Protein AF-A0A5A5RMY5-F1 (afdb_monomer)

Structure (mmCIF, N/CA/C/O backbone):
data_AF-A0A5A5RMY5-F1
#
_entry.id   AF-A0A5A5RMY5-F1
#
loop_
_atom_site.group_PDB
_atom_site.id
_atom_site.type_symbol
_atom_site.label_atom_id
_atom_site.label_alt_id
_atom_site.label_comp_id
_atom_site.label_asym_id
_atom_site.label_entity_id
_atom_site.label_seq_id
_atom_site.pdbx_PDB_ins_code
_atom_site.Cartn_x
_atom_site.Cartn_y
_atom_site.Cartn_z
_atom_site.occupancy
_atom_site.B_iso_or_equiv
_atom_site.auth_seq_id
_atom_site.auth_comp_id
_atom_site.auth_asym_id
_atom_site.auth_atom_id
_atom_site.pdbx_PDB_model_num
ATOM 1 N N . MET A 1 1 ? 27.016 -18.972 -19.643 1.00 39.38 1 MET A N 1
ATOM 2 C CA . MET A 1 1 ? 27.611 -19.195 -18.309 1.0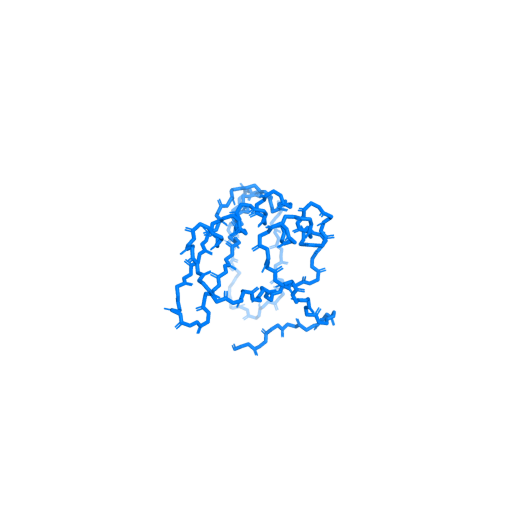0 39.38 1 MET A CA 1
ATOM 3 C C . MET A 1 1 ? 26.465 -19.313 -17.314 1.00 39.38 1 MET A C 1
ATOM 5 O O . MET A 1 1 ? 25.862 -18.303 -16.985 1.00 39.38 1 MET A O 1
ATOM 9 N N . GLY A 1 2 ? 26.054 -20.544 -16.993 1.00 5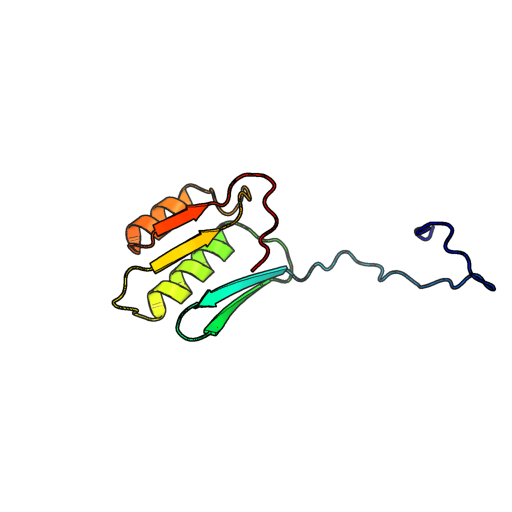0.94 2 GLY A N 1
ATOM 10 C CA . GLY A 1 2 ? 24.892 -20.825 -16.139 1.00 50.94 2 GLY A CA 1
ATOM 11 C C . GLY A 1 2 ? 25.230 -20.688 -14.655 1.00 50.94 2 GLY A C 1
ATOM 12 O O . GLY A 1 2 ? 26.354 -20.961 -14.245 1.00 50.94 2 GLY A O 1
ATOM 13 N N . THR A 1 3 ? 24.266 -20.238 -13.859 1.00 53.06 3 THR A N 1
ATOM 14 C CA . THR A 1 3 ? 24.393 -20.055 -12.409 1.00 53.06 3 THR A CA 1
ATOM 15 C C . THR A 1 3 ? 24.435 -21.402 -11.690 1.00 53.06 3 THR A C 1
ATOM 17 O O . THR A 1 3 ? 23.486 -22.179 -11.765 1.00 53.06 3 THR A O 1
ATOM 20 N N . PHE A 1 4 ? 25.537 -21.664 -10.989 1.00 54.50 4 PHE A N 1
ATOM 21 C CA . PHE A 1 4 ? 25.719 -22.809 -10.102 1.00 54.50 4 PHE A CA 1
ATOM 22 C C . PHE A 1 4 ? 25.023 -22.533 -8.763 1.00 54.50 4 PHE A C 1
ATOM 24 O O . PHE A 1 4 ? 25.483 -21.692 -7.993 1.00 54.50 4 PHE A O 1
ATOM 31 N N . LEU A 1 5 ? 23.911 -23.217 -8.486 1.00 50.81 5 LEU A N 1
ATOM 32 C CA . LEU A 1 5 ? 23.238 -23.148 -7.187 1.00 50.81 5 LEU A CA 1
ATOM 33 C C . LEU A 1 5 ? 23.733 -24.289 -6.285 1.00 50.81 5 LEU A C 1
ATOM 35 O O . LEU A 1 5 ? 22.998 -25.224 -6.003 1.00 50.81 5 LEU A O 1
ATOM 39 N N . GLY A 1 6 ? 24.997 -24.209 -5.863 1.00 54.50 6 GLY A N 1
ATOM 40 C CA . GLY A 1 6 ? 25.573 -25.069 -4.823 1.00 54.50 6 GLY A CA 1
ATOM 41 C C . GLY A 1 6 ? 25.757 -26.550 -5.188 1.00 54.50 6 GLY A C 1
ATOM 42 O O 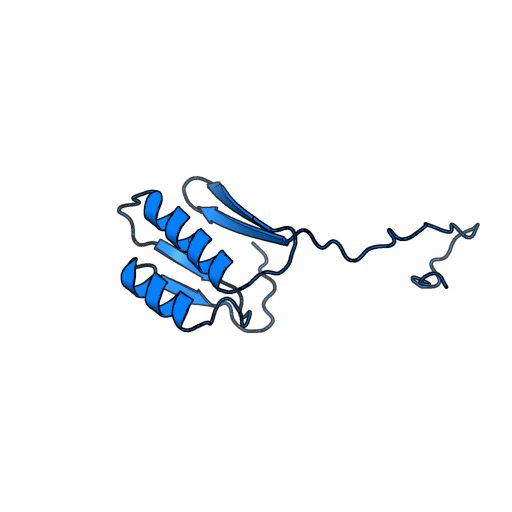. GLY A 1 6 ? 25.101 -27.111 -6.062 1.00 54.50 6 GLY A O 1
ATOM 43 N N . PHE A 1 7 ? 26.684 -27.211 -4.491 1.00 52.56 7 PHE A N 1
ATOM 44 C CA . PHE A 1 7 ? 26.826 -28.667 -4.536 1.00 52.56 7 PHE A CA 1
ATOM 45 C C . PHE A 1 7 ? 25.696 -29.292 -3.712 1.00 52.56 7 PHE A C 1
ATOM 47 O O . PHE A 1 7 ? 25.876 -29.600 -2.538 1.00 52.56 7 PHE A O 1
ATOM 54 N N . VAL A 1 8 ? 24.514 -29.451 -4.304 1.00 57.12 8 VAL A N 1
ATOM 55 C CA . VAL A 1 8 ? 23.516 -30.371 -3.748 1.00 57.12 8 VAL A CA 1
ATOM 56 C C . VAL A 1 8 ? 23.969 -31.790 -4.104 1.00 57.12 8 VAL A C 1
ATOM 58 O O . VAL A 1 8 ? 24.446 -32.032 -5.213 1.00 57.12 8 VAL A O 1
ATOM 61 N N . TRP A 1 9 ? 23.902 -32.718 -3.149 1.00 55.78 9 TRP A N 1
ATOM 62 C CA . TRP A 1 9 ? 24.293 -34.113 -3.357 1.00 55.78 9 TRP A CA 1
ATOM 63 C C . TRP A 1 9 ? 23.307 -34.768 -4.337 1.00 55.78 9 TRP A C 1
ATOM 65 O O . TRP A 1 9 ? 22.206 -35.153 -3.954 1.00 55.78 9 TRP A O 1
ATOM 75 N N . CYS A 1 10 ? 23.681 -34.863 -5.614 1.00 62.09 10 CYS A N 1
ATOM 76 C CA . CYS A 1 10 ? 22.862 -35.451 -6.677 1.00 62.09 10 CYS A CA 1
ATOM 77 C C . CYS A 1 10 ? 23.619 -36.615 -7.328 1.00 62.09 10 CYS A C 1
ATOM 79 O O . CYS A 1 10 ? 24.816 -36.496 -7.585 1.00 62.09 10 CYS A O 1
ATOM 81 N N . PHE A 1 11 ? 22.923 -37.712 -7.649 1.00 64.38 11 PHE A N 1
ATOM 82 C CA . PHE A 1 11 ? 23.500 -38.836 -8.404 1.00 64.38 11 PHE A CA 1
ATOM 83 C C . PHE A 1 11 ? 23.860 -38.457 -9.856 1.00 64.38 11 PHE A C 1
ATOM 85 O O . PHE A 1 11 ? 24.779 -39.037 -10.425 1.00 64.38 11 PHE A O 1
ATOM 92 N N . GLU A 1 12 ? 23.194 -37.448 -10.435 1.00 65.75 12 GLU A N 1
ATOM 93 C CA . GLU A 1 12 ? 23.480 -36.901 -11.768 1.00 65.75 12 GLU A CA 1
ATOM 94 C C . GLU A 1 12 ? 23.267 -35.372 -11.796 1.00 65.75 12 GLU A C 1
ATOM 96 O O . GLU A 1 12 ? 22.448 -34.828 -11.048 1.00 65.75 12 GLU A O 1
ATOM 101 N N . ARG A 1 13 ? 24.030 -34.647 -12.628 1.00 62.78 13 ARG A N 1
ATOM 102 C CA . ARG A 1 13 ? 23.959 -33.176 -12.733 1.00 62.78 13 ARG A CA 1
ATOM 103 C C . ARG A 1 13 ? 22.790 -32.750 -13.625 1.00 62.78 13 ARG A C 1
ATOM 105 O O . ARG A 1 13 ? 22.878 -32.846 -14.845 1.00 62.78 13 ARG A O 1
ATOM 112 N N . LEU A 1 14 ? 21.738 -32.194 -13.028 1.00 69.38 14 LEU A N 1
ATOM 113 C CA . LEU A 1 14 ? 20.626 -31.587 -13.765 1.00 69.38 14 LEU A CA 1
ATOM 114 C C . LEU A 1 14 ? 20.938 -30.124 -14.116 1.00 69.38 14 LEU A C 1
ATOM 116 O O . LEU A 1 14 ? 21.071 -29.274 -13.237 1.00 69.38 14 LEU A O 1
ATOM 120 N N . PHE A 1 15 ? 21.028 -29.816 -15.412 1.00 68.50 15 PHE A N 1
ATOM 121 C CA . PHE A 1 15 ? 21.135 -28.440 -15.902 1.00 68.50 15 PHE A CA 1
ATOM 122 C C . PHE A 1 15 ? 19.741 -27.874 -16.181 1.00 68.50 15 PHE A C 1
ATOM 124 O O . PHE A 1 15 ? 19.140 -28.153 -17.218 1.00 68.50 15 PHE A O 1
ATOM 131 N N . VAL A 1 16 ? 19.232 -27.041 -15.275 1.00 72.88 16 VAL A N 1
ATOM 132 C CA . VAL A 1 16 ? 18.006 -26.272 -15.518 1.00 72.88 16 VAL A CA 1
ATOM 133 C C . VAL A 1 16 ? 18.379 -24.984 -16.251 1.00 72.88 16 VAL A C 1
ATOM 135 O O . VAL A 1 16 ? 19.185 -24.194 -15.757 1.00 72.88 16 VAL A O 1
ATOM 138 N N . LYS A 1 17 ? 17.805 -24.753 -17.440 1.00 66.25 17 LYS A N 1
ATOM 139 C CA . LYS A 1 17 ? 17.911 -23.451 -18.115 1.00 66.25 17 LYS A CA 1
ATOM 140 C C . LYS A 1 17 ? 17.208 -22.416 -17.243 1.00 66.25 17 LYS A C 1
ATOM 142 O O . LYS A 1 17 ? 15.992 -22.476 -17.085 1.00 66.25 17 LYS A O 1
ATOM 147 N N . SER A 1 18 ? 17.958 -21.471 -16.684 1.00 61.44 18 SER A N 1
ATOM 148 C CA . SER A 1 18 ? 17.336 -20.325 -16.035 1.00 61.44 18 SER A CA 1
ATOM 149 C C . SER A 1 18 ? 16.606 -19.489 -17.095 1.00 61.44 18 SER A C 1
ATOM 151 O O . SER A 1 18 ? 17.133 -19.309 -18.203 1.00 61.44 18 SER A O 1
ATOM 153 N N . PRO A 1 19 ? 15.391 -18.992 -16.802 1.00 60.50 19 PRO A N 1
ATOM 154 C CA . PRO A 1 19 ? 14.702 -18.080 -17.702 1.00 60.50 19 PRO A CA 1
ATOM 155 C C . PRO A 1 19 ? 15.615 -16.879 -17.977 1.00 60.50 19 PRO A C 1
ATOM 157 O O . PRO A 1 19 ? 16.044 -16.166 -17.069 1.00 60.50 19 PRO A O 1
ATOM 160 N N . SER A 1 20 ? 15.988 -16.709 -19.244 1.00 53.28 20 SER A N 1
ATOM 161 C CA . SER A 1 20 ? 16.851 -15.619 -19.691 1.00 53.28 20 SER A CA 1
ATOM 162 C C . SER A 1 20 ? 15.997 -14.367 -19.860 1.00 53.28 20 SER A C 1
ATOM 164 O O . SER A 1 20 ? 15.389 -14.158 -20.902 1.00 53.28 20 SER A O 1
ATOM 166 N N . GLY A 1 21 ? 15.909 -13.569 -18.797 1.00 63.69 21 GLY A N 1
ATOM 167 C CA . GLY A 1 21 ? 15.154 -12.317 -18.760 1.00 63.69 21 GLY A CA 1
ATOM 168 C C . GLY A 1 21 ? 14.803 -11.935 -17.326 1.00 63.69 21 GLY A C 1
ATOM 169 O O . GLY A 1 21 ? 14.327 -12.763 -16.554 1.00 63.69 21 GLY A O 1
ATOM 170 N N . ARG A 1 22 ? 15.055 -10.681 -16.937 1.00 57.47 22 ARG A N 1
ATOM 171 C CA . ARG A 1 22 ? 14.692 -10.160 -15.611 1.00 57.47 22 ARG A CA 1
ATOM 172 C C . ARG A 1 22 ? 13.281 -9.567 -15.673 1.00 57.47 22 ARG A C 1
ATOM 174 O O . ARG A 1 22 ? 13.122 -8.364 -15.520 1.00 57.47 22 ARG A O 1
ATOM 181 N N . ASN A 1 23 ? 12.279 -10.412 -15.896 1.00 60.12 23 ASN A N 1
ATOM 182 C CA . ASN A 1 23 ? 10.876 -10.018 -15.764 1.00 60.12 23 ASN A CA 1
ATOM 183 C C . ASN A 1 23 ? 10.441 -10.344 -14.337 1.00 60.12 23 ASN A C 1
ATOM 185 O O . ASN A 1 23 ? 10.276 -11.510 -13.981 1.00 60.12 23 ASN A O 1
ATOM 189 N N . ARG A 1 24 ? 10.357 -9.318 -13.491 1.00 68.44 24 ARG A N 1
ATOM 190 C CA . ARG A 1 24 ? 9.869 -9.452 -12.119 1.00 68.44 24 ARG A CA 1
ATOM 191 C C . ARG A 1 24 ? 8.435 -8.959 -12.094 1.00 68.44 24 ARG A C 1
ATOM 193 O O . ARG A 1 24 ? 8.205 -7.766 -12.224 1.00 68.44 24 ARG A O 1
ATOM 200 N N . PHE A 1 25 ? 7.502 -9.884 -11.922 1.00 68.19 25 PHE A N 1
ATOM 201 C CA . PHE A 1 25 ? 6.122 -9.532 -11.638 1.00 68.19 25 PHE A CA 1
ATOM 202 C C . PHE A 1 25 ? 6.035 -9.103 -10.177 1.00 68.19 25 PHE A C 1
ATOM 204 O O . PHE A 1 25 ? 6.346 -9.888 -9.278 1.00 68.19 25 PHE A O 1
ATOM 211 N N . ASN A 1 26 ? 5.679 -7.848 -9.941 1.00 74.69 26 ASN A N 1
ATOM 212 C CA . ASN A 1 26 ? 5.509 -7.319 -8.602 1.00 74.69 26 ASN A CA 1
ATOM 213 C C . ASN A 1 26 ? 4.028 -7.315 -8.254 1.00 74.69 26 ASN A C 1
ATOM 215 O O . ASN A 1 26 ? 3.210 -6.738 -8.968 1.00 74.69 26 ASN A O 1
ATOM 219 N N . VAL A 1 27 ? 3.700 -7.935 -7.128 1.00 78.50 27 VAL A N 1
ATOM 220 C CA . VAL A 1 27 ? 2.347 -7.946 -6.584 1.00 78.50 27 VAL A CA 1
ATOM 221 C C . VAL A 1 27 ? 2.387 -7.205 -5.261 1.00 78.50 27 VAL A C 1
ATOM 223 O O . VAL A 1 27 ? 3.018 -7.665 -4.311 1.00 78.50 27 VAL A O 1
ATOM 226 N N . LEU A 1 28 ? 1.744 -6.045 -5.214 1.00 82.12 28 LEU A N 1
ATOM 227 C CA . LEU A 1 28 ? 1.480 -5.323 -3.980 1.00 82.12 28 LEU A CA 1
ATOM 228 C C . LEU A 1 28 ? 0.074 -5.721 -3.525 1.00 82.12 28 LEU A C 1
ATOM 230 O O . LEU A 1 28 ? -0.893 -5.505 -4.252 1.00 82.12 28 LEU A O 1
ATOM 234 N N . GLY A 1 29 ? -0.037 -6.345 -2.358 1.00 81.69 29 GLY A N 1
ATOM 235 C CA . GLY A 1 29 ? -1.312 -6.820 -1.833 1.00 81.69 29 GLY A CA 1
ATOM 236 C C . GLY A 1 29 ? -1.590 -6.270 -0.446 1.00 81.69 29 GLY A C 1
ATOM 237 O O . GLY A 1 29 ? -0.687 -6.222 0.385 1.00 81.69 29 GLY A O 1
ATOM 238 N N . ALA A 1 30 ? -2.841 -5.892 -0.201 1.00 84.06 30 ALA A N 1
ATOM 239 C CA . ALA A 1 30 ? -3.362 -5.602 1.126 1.00 84.06 30 ALA A CA 1
ATOM 240 C C . ALA A 1 30 ? -4.503 -6.572 1.438 1.00 84.06 30 ALA A C 1
ATOM 242 O O . ALA A 1 30 ? -5.380 -6.799 0.605 1.00 84.06 30 ALA A O 1
ATOM 243 N N . LEU A 1 31 ? -4.478 -7.149 2.636 1.00 83.62 31 LEU A N 1
ATOM 244 C CA . LEU A 1 31 ? -5.531 -8.021 3.142 1.00 83.62 31 LEU A CA 1
ATOM 245 C C . LEU A 1 31 ? -6.402 -7.222 4.109 1.00 83.62 31 LEU A C 1
ATOM 247 O O . LEU A 1 31 ? -5.896 -6.662 5.083 1.00 83.62 31 LEU A O 1
ATOM 251 N N . ASN A 1 32 ? -7.710 -7.205 3.874 1.00 81.62 32 ASN A N 1
ATOM 252 C CA . ASN A 1 32 ? -8.659 -6.709 4.857 1.00 81.62 32 ASN A CA 1
ATOM 253 C C . ASN A 1 32 ? -8.825 -7.763 5.963 1.00 81.62 32 ASN A C 1
ATOM 255 O O . ASN A 1 32 ? -9.317 -8.856 5.708 1.00 81.62 32 ASN A O 1
ATOM 259 N N . ALA A 1 33 ? -8.438 -7.441 7.197 1.00 78.12 33 ALA A N 1
ATOM 260 C CA . ALA A 1 33 ? -8.504 -8.380 8.319 1.00 78.12 33 ALA A CA 1
ATOM 261 C C . ALA A 1 33 ? -9.940 -8.748 8.752 1.00 78.12 33 ALA A C 1
ATOM 263 O O . ALA A 1 33 ? -10.130 -9.741 9.447 1.00 78.12 33 ALA A O 1
ATOM 264 N N . ILE A 1 34 ? -10.949 -7.958 8.366 1.00 78.62 34 ILE A N 1
ATOM 265 C CA . ILE A 1 34 ? -12.353 -8.186 8.734 1.00 78.62 34 ILE A CA 1
ATOM 266 C C . ILE A 1 34 ? -13.047 -9.022 7.656 1.00 78.62 34 ILE A C 1
ATOM 268 O O . ILE A 1 34 ? -13.598 -10.084 7.944 1.00 78.62 34 ILE A O 1
ATOM 272 N N . THR A 1 35 ? -13.015 -8.553 6.405 1.00 80.50 35 THR A N 1
ATOM 273 C CA . THR A 1 35 ? -13.701 -9.226 5.287 1.00 80.50 35 THR A CA 1
ATOM 274 C C . THR A 1 35 ? -12.877 -10.354 4.673 1.00 80.50 35 THR A C 1
ATOM 276 O O . THR A 1 35 ? -13.421 -11.153 3.917 1.00 80.50 35 THR A O 1
ATOM 279 N N . HIS A 1 36 ? -11.583 -10.449 5.006 1.00 79.69 36 HIS A N 1
ATOM 280 C CA . HIS A 1 36 ? -10.603 -11.341 4.374 1.00 79.69 36 HIS A CA 1
ATOM 281 C C . HIS A 1 36 ? -10.463 -11.130 2.859 1.00 79.69 36 HIS A C 1
ATOM 283 O O . HIS A 1 36 ? -9.926 -11.979 2.147 1.00 79.69 36 HIS A O 1
ATOM 289 N N . GLU A 1 37 ? -10.919 -9.985 2.353 1.00 82.12 37 GLU A N 1
ATOM 290 C CA . GLU A 1 37 ? -10.757 -9.620 0.954 1.00 82.12 37 GLU A 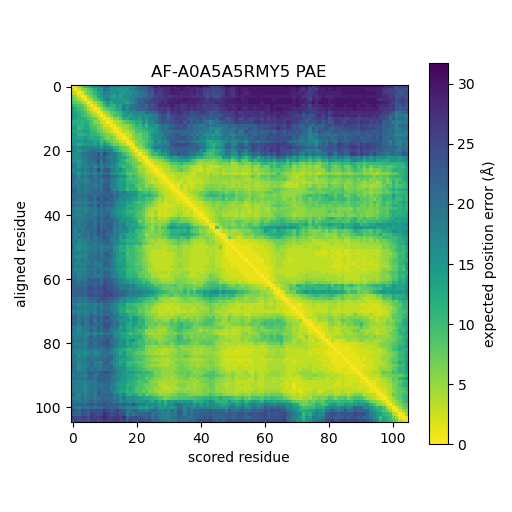CA 1
ATOM 291 C C . GLU A 1 37 ? -9.336 -9.132 0.696 1.00 82.12 37 GLU A C 1
ATOM 293 O O . GLU A 1 37 ? -8.757 -8.369 1.475 1.00 82.12 37 GLU A O 1
ATOM 298 N N . VAL A 1 38 ? -8.774 -9.573 -0.427 1.00 82.06 38 VAL A N 1
ATOM 299 C CA . VAL A 1 38 ? -7.428 -9.199 -0.849 1.00 82.06 38 VAL A CA 1
ATOM 300 C C . VAL A 1 38 ? -7.532 -8.173 -1.967 1.00 82.06 38 VAL A C 1
ATOM 302 O O . VAL A 1 38 ? -8.081 -8.451 -3.033 1.00 82.06 38 VAL A O 1
ATOM 305 N N . ILE A 1 39 ? -6.961 -6.996 -1.740 1.00 83.62 39 ILE A N 1
ATOM 306 C CA . ILE A 1 39 ? -6.847 -5.931 -2.733 1.00 83.62 39 ILE A CA 1
ATOM 307 C C . ILE A 1 39 ? -5.446 -6.018 -3.323 1.00 83.62 39 ILE A C 1
ATOM 309 O O . ILE A 1 39 ? -4.455 -5.931 -2.597 1.00 83.62 39 ILE A O 1
ATOM 313 N N . LEU A 1 40 ? -5.362 -6.204 -4.639 1.00 82.62 40 LEU A N 1
ATOM 314 C CA . LEU A 1 40 ? -4.101 -6.400 -5.349 1.00 82.62 40 LEU A CA 1
ATOM 315 C C . LEU A 1 40 ? -3.843 -5.261 -6.336 1.00 82.62 40 LEU A C 1
ATOM 317 O O . LEU A 1 40 ? -4.718 -4.854 -7.103 1.00 82.62 40 LEU A O 1
ATOM 321 N N . VAL A 1 41 ? -2.603 -4.789 -6.346 1.00 81.00 41 VAL A N 1
ATOM 322 C CA . VAL A 1 41 ? -2.031 -3.939 -7.388 1.00 81.00 41 VAL A CA 1
ATOM 323 C C . VAL A 1 41 ? -0.869 -4.712 -7.999 1.00 81.00 41 VAL A C 1
ATOM 325 O O . VAL A 1 41 ? 0.132 -4.995 -7.340 1.00 81.00 41 VAL A O 1
ATOM 328 N N . THR A 1 42 ? -1.028 -5.118 -9.255 1.00 80.06 42 THR A N 1
ATOM 329 C CA . THR A 1 42 ? -0.040 -5.912 -9.989 1.00 80.06 42 THR A CA 1
ATOM 330 C C . THR A 1 42 ? 0.692 -5.046 -10.997 1.00 80.06 42 THR A C 1
ATOM 332 O O . THR A 1 42 ? 0.054 -4.318 -11.756 1.00 80.06 42 THR A O 1
ATOM 335 N N . ASN A 1 43 ? 2.017 -5.158 -11.045 1.00 75.19 43 ASN A N 1
ATOM 336 C CA . ASN A 1 43 ? 2.843 -4.412 -11.983 1.00 75.19 43 ASN A CA 1
ATOM 337 C C . ASN A 1 43 ? 3.949 -5.299 -12.576 1.00 75.19 43 ASN A C 1
ATOM 339 O O . ASN A 1 43 ? 4.605 -6.055 -11.859 1.00 75.19 43 ASN A O 1
ATOM 343 N N . ASP A 1 44 ? 4.205 -5.153 -13.875 1.00 69.31 44 ASP A N 1
ATOM 344 C CA . ASP A 1 44 ? 5.230 -5.911 -14.608 1.00 69.31 44 ASP A CA 1
ATOM 345 C C . ASP A 1 44 ? 6.653 -5.324 -14.483 1.00 69.31 44 ASP A C 1
ATOM 347 O O . ASP A 1 44 ? 7.612 -5.896 -15.006 1.00 69.31 44 ASP A O 1
ATOM 351 N N . THR A 1 45 ? 6.806 -4.166 -13.826 1.00 75.19 45 THR A N 1
ATOM 352 C CA . THR A 1 45 ? 8.059 -3.388 -13.796 1.00 75.19 45 THR A CA 1
ATOM 353 C C . THR A 1 45 ? 8.677 -3.272 -12.397 1.00 75.19 45 THR A C 1
ATOM 355 O O . THR A 1 45 ? 9.352 -4.196 -11.944 1.00 75.19 45 THR A O 1
ATOM 358 N N . TYR A 1 46 ? 8.498 -2.147 -11.702 1.00 67.88 46 TYR A N 1
ATOM 359 C CA . TYR A 1 46 ? 9.064 -1.862 -10.381 1.00 67.88 46 TYR A CA 1
ATOM 360 C C . TYR A 1 46 ? 7.987 -1.319 -9.443 1.00 67.88 46 TYR A C 1
ATOM 362 O O . TYR A 1 46 ? 7.111 -0.568 -9.860 1.00 67.88 46 TYR A O 1
ATOM 370 N N . ILE A 1 47 ? 8.083 -1.669 -8.158 1.00 73.25 47 ILE A N 1
ATOM 371 C CA . ILE A 1 47 ? 7.238 -1.076 -7.118 1.00 73.25 47 ILE A CA 1
ATOM 372 C C . ILE A 1 47 ? 7.770 0.324 -6.804 1.00 73.25 47 ILE A C 1
ATOM 374 O O . ILE A 1 47 ? 8.894 0.487 -6.327 1.00 73.25 47 ILE A O 1
ATOM 378 N N . THR A 1 48 ? 6.946 1.330 -7.069 1.00 81.62 48 THR A N 1
ATOM 379 C CA . THR A 1 48 ? 7.189 2.741 -6.747 1.00 81.62 48 THR A CA 1
ATOM 380 C C . THR A 1 48 ? 6.118 3.257 -5.791 1.00 81.62 48 THR A C 1
ATOM 382 O O . THR A 1 48 ? 5.050 2.662 -5.661 1.00 81.62 48 THR A O 1
ATOM 385 N N . ALA A 1 49 ? 6.374 4.403 -5.151 1.00 81.56 49 ALA A N 1
ATOM 386 C CA . ALA A 1 49 ? 5.417 5.048 -4.246 1.00 81.56 49 ALA A CA 1
ATOM 387 C C . ALA A 1 49 ? 4.038 5.289 -4.895 1.00 81.56 49 ALA A C 1
ATOM 389 O O . ALA A 1 49 ? 3.019 5.186 -4.228 1.00 81.56 49 ALA A O 1
ATOM 390 N N . THR A 1 50 ? 3.992 5.517 -6.212 1.00 84.31 50 THR A N 1
ATOM 391 C CA . THR A 1 50 ? 2.742 5.674 -6.975 1.00 84.31 50 THR A CA 1
ATOM 392 C C . THR A 1 50 ? 1.821 4.458 -6.880 1.00 84.31 50 THR A C 1
ATOM 394 O O . THR A 1 50 ? 0.613 4.620 -6.779 1.00 84.31 50 THR A O 1
ATOM 397 N N . GLN A 1 51 ? 2.375 3.243 -6.873 1.00 83.75 51 GLN A N 1
ATOM 398 C CA . GLN A 1 51 ? 1.594 2.006 -6.753 1.00 83.75 51 GLN A CA 1
ATOM 399 C C . GLN A 1 51 ? 1.048 1.819 -5.332 1.00 83.75 51 GLN A C 1
ATOM 401 O O . GLN A 1 51 ? -0.025 1.252 -5.150 1.00 83.75 51 GLN A O 1
ATOM 406 N N . VAL A 1 52 ? 1.764 2.333 -4.327 1.00 85.19 52 VAL A N 1
ATOM 407 C CA . VAL A 1 52 ? 1.283 2.369 -2.939 1.00 85.19 52 VAL A CA 1
ATOM 408 C C . VAL A 1 52 ? 0.136 3.372 -2.801 1.00 85.19 52 VAL A C 1
ATOM 410 O O . VAL A 1 52 ? -0.872 3.047 -2.181 1.00 85.19 52 VAL 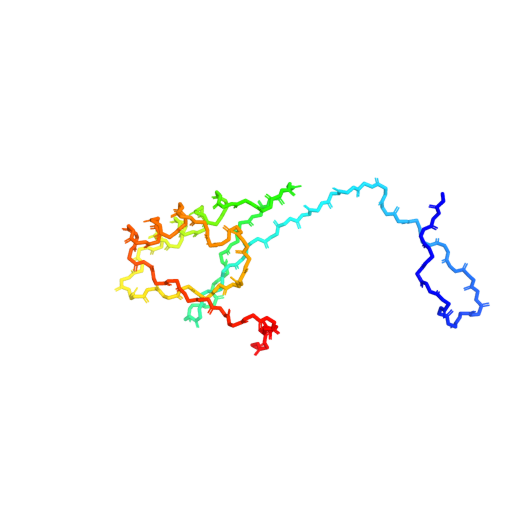A O 1
ATOM 413 N N . CYS A 1 53 ? 0.239 4.548 -3.431 1.00 86.38 53 CYS A N 1
ATOM 414 C CA . CYS A 1 53 ? -0.861 5.515 -3.470 1.00 86.38 53 CYS A CA 1
ATOM 415 C C . CYS A 1 53 ? -2.104 4.942 -4.163 1.00 86.38 53 CYS A C 1
ATOM 417 O O . CYS A 1 53 ? -3.196 5.058 -3.624 1.00 86.38 53 CYS A O 1
ATOM 419 N N . GLU A 1 54 ? -1.939 4.255 -5.298 1.00 87.19 54 GLU A N 1
ATOM 420 C CA . GLU A 1 54 ? -3.052 3.589 -5.990 1.00 87.19 54 GLU A CA 1
ATOM 421 C C . GLU A 1 54 ? -3.748 2.556 -5.086 1.00 87.19 54 GLU A C 1
ATOM 423 O O . GLU A 1 54 ? -4.973 2.436 -5.085 1.00 87.19 54 GLU A O 1
ATOM 428 N N . LEU A 1 55 ? -2.979 1.820 -4.277 1.00 87.25 55 LEU A N 1
ATOM 429 C CA . LEU A 1 55 ? -3.539 0.885 -3.306 1.00 87.25 55 LEU A CA 1
ATOM 430 C C . LEU A 1 55 ? -4.330 1.613 -2.205 1.00 87.25 55 LEU A C 1
ATOM 432 O O . LEU A 1 55 ? -5.426 1.171 -1.866 1.00 87.25 55 LEU A O 1
ATOM 436 N N . LEU A 1 56 ? -3.820 2.731 -1.679 1.00 85.88 56 LEU A N 1
ATOM 437 C CA . LEU A 1 56 ? -4.529 3.550 -0.686 1.00 85.88 56 LEU A CA 1
ATOM 438 C C . LEU A 1 56 ? -5.830 4.138 -1.248 1.00 85.88 56 LEU A C 1
ATOM 440 O O . LEU A 1 56 ? -6.857 4.107 -0.573 1.00 85.88 56 LEU A O 1
ATOM 444 N N . GLU A 1 57 ? -5.813 4.615 -2.491 1.00 87.06 57 GLU A N 1
ATOM 445 C CA . GLU A 1 57 ? -7.007 5.115 -3.179 1.00 87.06 57 GLU A CA 1
ATOM 446 C C . GLU A 1 57 ? -8.052 4.011 -3.372 1.00 87.06 57 GLU A C 1
ATOM 448 O O . GLU A 1 57 ? -9.231 4.234 -3.101 1.00 87.06 57 GLU A O 1
ATOM 453 N N . LYS A 1 58 ? -7.636 2.799 -3.767 1.00 86.31 58 LYS A N 1
ATOM 454 C CA . LYS A 1 58 ? -8.541 1.640 -3.868 1.00 86.31 58 LYS A CA 1
ATOM 455 C C . LYS A 1 58 ? -9.169 1.288 -2.524 1.00 86.31 58 LYS A C 1
ATOM 457 O O . LYS A 1 58 ? -10.351 0.965 -2.483 1.00 86.31 58 LYS A O 1
ATOM 462 N N . ILE A 1 59 ? -8.403 1.374 -1.437 1.00 84.00 59 ILE A N 1
ATOM 463 C CA . ILE A 1 59 ? -8.914 1.147 -0.081 1.00 84.00 59 ILE A CA 1
ATOM 464 C C . ILE A 1 59 ? -9.925 2.230 0.306 1.00 84.00 59 ILE A C 1
ATOM 466 O O . ILE A 1 59 ? -11.003 1.907 0.800 1.00 84.00 59 ILE A O 1
ATOM 470 N N . ALA A 1 60 ? -9.624 3.502 0.044 1.00 84.62 60 ALA A N 1
ATOM 471 C CA . ALA A 1 60 ? -10.547 4.597 0.330 1.00 84.62 60 ALA A CA 1
ATOM 472 C C . ALA A 1 60 ? -11.832 4.521 -0.512 1.00 84.62 60 ALA A C 1
ATOM 474 O O . ALA A 1 60 ? -12.919 4.813 -0.014 1.00 84.62 60 ALA A O 1
ATOM 475 N N . ALA A 1 61 ? -11.733 4.063 -1.763 1.00 85.38 61 ALA A N 1
ATOM 476 C CA . ALA A 1 61 ? -12.877 3.863 -2.650 1.00 85.38 61 ALA A CA 1
ATOM 477 C C . ALA A 1 61 ? -13.861 2.790 -2.150 1.00 85.38 61 ALA A C 1
ATOM 479 O O . ALA A 1 61 ? -15.020 2.800 -2.562 1.00 85.38 61 ALA A O 1
ATOM 480 N N . LEU A 1 62 ? -13.445 1.904 -1.235 1.00 81.50 62 LEU A N 1
ATOM 481 C CA . LEU A 1 62 ? -14.359 0.965 -0.575 1.00 81.50 62 LEU A CA 1
ATOM 482 C C . LEU A 1 62 ? -15.351 1.665 0.369 1.00 81.50 62 LEU A C 1
ATOM 484 O O . LEU A 1 62 ? -16.308 1.033 0.807 1.00 81.50 62 LEU A O 1
ATOM 488 N N . GLY A 1 63 ? -15.151 2.953 0.683 1.00 77.81 63 GLY A N 1
ATOM 489 C CA . GLY A 1 63 ? -16.104 3.748 1.463 1.00 77.81 63 GLY A CA 1
ATOM 490 C C . GLY A 1 63 ? -16.316 3.230 2.888 1.00 77.81 63 GLY A C 1
ATOM 491 O O . GLY A 1 63 ? -17.388 3.415 3.466 1.00 77.81 63 GLY A O 1
ATOM 492 N N . LEU A 1 64 ? -15.313 2.547 3.447 1.00 78.19 64 LEU A N 1
ATOM 493 C CA . LEU A 1 64 ? -15.376 1.975 4.788 1.00 78.19 64 LEU A CA 1
ATOM 494 C C . LEU A 1 64 ? -15.549 3.101 5.817 1.00 78.19 64 LEU A C 1
ATOM 496 O O . LEU A 1 64 ? -14.770 4.045 5.866 1.00 78.19 64 LEU A O 1
ATOM 500 N N . THR A 1 65 ? -16.572 2.994 6.665 1.00 74.81 65 THR A N 1
ATOM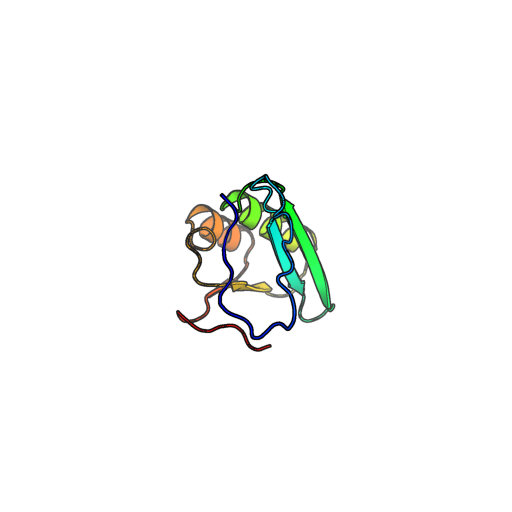 501 C CA . THR A 1 65 ? -16.901 4.003 7.694 1.00 74.81 65 THR A CA 1
ATOM 502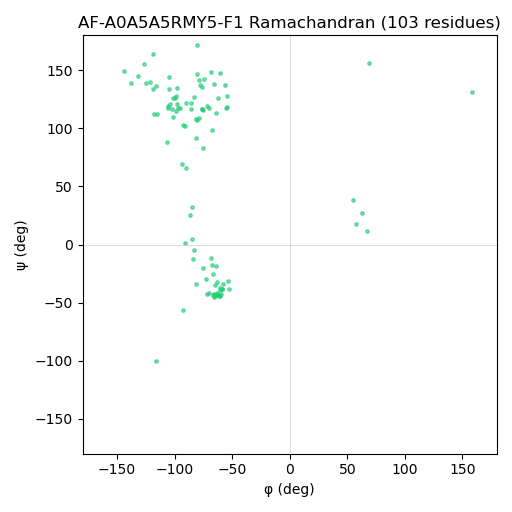 C C . THR A 1 65 ? -16.108 3.815 8.997 1.00 74.81 65 THR A C 1
ATOM 504 O O . THR A 1 65 ? -16.370 4.477 9.997 1.00 74.81 65 THR A O 1
ATOM 507 N N . ILE A 1 66 ? -15.175 2.864 9.008 1.00 80.19 66 ILE A N 1
ATOM 508 C CA . ILE A 1 66 ? -14.408 2.408 10.171 1.00 80.19 66 ILE A CA 1
ATOM 509 C C . ILE A 1 66 ? -12.990 2.984 10.039 1.00 80.19 66 ILE A C 1
ATOM 511 O O . ILE A 1 66 ? -12.497 3.046 8.912 1.00 80.19 66 ILE A O 1
ATOM 515 N N . PRO A 1 67 ? -12.308 3.383 11.131 1.00 80.69 67 PRO A N 1
ATOM 516 C CA . PRO A 1 67 ? -10.897 3.760 11.060 1.00 80.69 67 PRO A CA 1
ATOM 517 C C . PRO A 1 67 ? -10.064 2.639 10.425 1.00 80.69 67 PRO A C 1
ATOM 519 O O . PRO A 1 67 ? -10.141 1.481 10.841 1.00 80.69 67 PRO A O 1
ATOM 522 N N . ILE A 1 68 ? -9.283 2.992 9.403 1.00 84.75 68 ILE A N 1
ATOM 523 C CA . ILE A 1 68 ? -8.434 2.061 8.660 1.00 84.75 68 ILE A CA 1
ATOM 524 C C . ILE A 1 68 ? -6.998 2.240 9.147 1.00 84.75 68 ILE A C 1
ATOM 526 O O . ILE A 1 68 ? -6.402 3.297 8.944 1.00 84.75 68 ILE A O 1
ATOM 530 N N . THR A 1 69 ? -6.433 1.190 9.740 1.00 86.50 69 THR A N 1
ATOM 531 C CA . THR A 1 69 ? -5.005 1.125 10.072 1.00 86.50 69 THR A CA 1
ATOM 532 C C . THR A 1 69 ? -4.315 0.192 9.084 1.00 86.50 69 THR A C 1
ATOM 534 O O . THR A 1 69 ? -4.626 -0.998 9.008 1.00 86.50 69 THR A O 1
A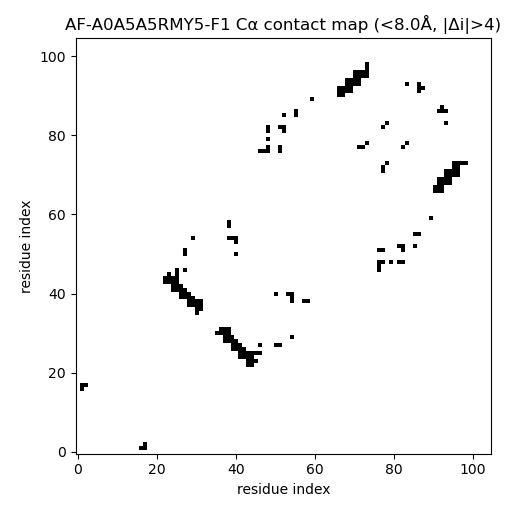TOM 537 N N . LEU A 1 70 ? -3.377 0.731 8.309 1.00 85.69 70 LEU A N 1
ATOM 538 C CA . LEU A 1 70 ? -2.595 -0.015 7.335 1.00 85.69 70 LEU A CA 1
ATOM 539 C C . LEU A 1 70 ? -1.245 -0.401 7.949 1.00 85.69 70 LEU A C 1
ATOM 541 O O . LEU A 1 70 ? -0.436 0.465 8.282 1.00 85.69 70 LEU A O 1
ATOM 545 N N . VAL A 1 71 ? -0.996 -1.705 8.080 1.00 84.81 71 VAL A N 1
ATOM 546 C CA . VAL A 1 71 ? 0.282 -2.227 8.579 1.00 84.81 71 VAL A CA 1
ATOM 547 C C . VAL A 1 71 ? 1.236 -2.446 7.409 1.00 84.81 71 VAL A C 1
ATOM 549 O O . VAL A 1 71 ? 0.935 -3.193 6.480 1.00 84.81 71 VAL A O 1
ATOM 552 N N . LEU A 1 72 ? 2.386 -1.783 7.462 1.00 85.06 72 LEU A N 1
ATOM 553 C CA . LEU A 1 72 ? 3.362 -1.674 6.385 1.00 85.06 72 LEU A CA 1
ATOM 554 C C . LEU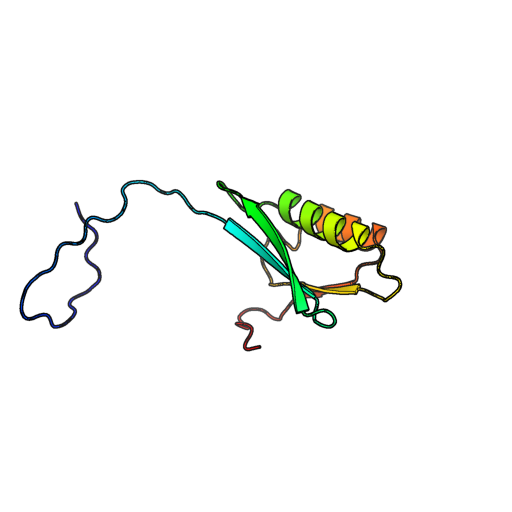 A 1 72 ? 4.765 -2.102 6.840 1.00 85.06 72 LEU A C 1
ATOM 556 O O . LEU A 1 72 ? 5.110 -2.046 8.027 1.00 85.06 72 LEU A O 1
ATOM 560 N N . ASP A 1 73 ? 5.593 -2.520 5.882 1.00 81.75 73 ASP A N 1
ATOM 561 C CA . ASP A 1 73 ? 7.000 -2.822 6.129 1.00 81.75 73 ASP A CA 1
ATOM 562 C C . ASP A 1 73 ? 7.844 -1.536 6.146 1.00 81.75 73 ASP A C 1
ATOM 564 O O . ASP A 1 73 ? 7.388 -0.429 5.860 1.00 81.75 73 ASP A O 1
ATOM 568 N N . ASN A 1 74 ? 9.115 -1.653 6.521 1.00 78.31 74 ASN A N 1
ATOM 569 C CA . ASN A 1 74 ? 10.016 -0.503 6.554 1.00 78.31 74 ASN A CA 1
ATOM 570 C C . ASN A 1 74 ? 10.668 -0.222 5.180 1.00 78.31 74 ASN A C 1
ATOM 572 O O . ASN A 1 74 ? 11.828 0.205 5.119 1.00 78.31 74 ASN A O 1
ATOM 576 N N . ALA A 1 75 ? 9.984 -0.491 4.063 1.00 79.88 75 ALA A N 1
ATOM 577 C CA . ALA A 1 75 ? 10.525 -0.213 2.740 1.00 79.88 75 ALA A CA 1
ATOM 578 C C . ALA A 1 75 ? 10.502 1.285 2.409 1.00 79.88 75 ALA A C 1
ATOM 580 O O . ALA A 1 75 ? 9.552 2.022 2.681 1.00 79.88 75 ALA A O 1
ATOM 581 N N . ARG A 1 76 ? 11.557 1.744 1.725 1.00 78.88 76 ARG A N 1
ATOM 582 C CA . ARG A 1 76 ? 11.736 3.164 1.368 1.00 78.88 76 ARG A CA 1
ATOM 583 C C . ARG A 1 76 ? 10.588 3.730 0.527 1.00 78.88 76 ARG A C 1
ATOM 585 O O . ARG A 1 76 ? 10.267 4.903 0.668 1.00 78.88 76 ARG A O 1
ATOM 592 N N . TYR A 1 77 ? 9.982 2.918 -0.340 1.00 80.38 77 TYR A N 1
ATOM 593 C CA . TYR A 1 77 ? 8.870 3.348 -1.196 1.00 80.38 77 TYR A CA 1
ATOM 594 C C . TYR A 1 77 ? 7.541 3.484 -0.438 1.00 80.38 77 TYR A C 1
ATOM 596 O O . TYR A 1 77 ? 6.668 4.205 -0.908 1.00 80.38 77 TYR A O 1
ATOM 604 N N . GLN A 1 78 ? 7.396 2.838 0.725 1.00 79.62 78 GLN A N 1
ATOM 605 C CA . GLN A 1 78 ? 6.219 2.972 1.590 1.00 79.62 78 GLN A CA 1
ATOM 606 C C . GLN A 1 78 ? 6.309 4.233 2.464 1.00 79.62 78 GLN A C 1
ATOM 608 O O . GLN A 1 78 ? 5.312 4.913 2.654 1.00 79.62 78 GLN A O 1
ATOM 613 N N . LYS A 1 79 ? 7.522 4.619 2.888 1.00 80.62 79 LYS A N 1
ATOM 614 C CA . LYS A 1 79 ? 7.804 5.820 3.706 1.00 80.62 79 LYS A CA 1
ATOM 615 C C . LYS A 1 79 ? 8.007 7.115 2.916 1.00 80.62 79 LYS A C 1
ATOM 617 O O . LYS A 1 79 ? 8.754 8.007 3.319 1.00 80.62 79 LYS A O 1
ATOM 622 N N . CYS A 1 80 ? 7.431 7.202 1.726 1.00 84.56 80 CYS A N 1
ATOM 623 C CA . CYS A 1 80 ? 7.532 8.415 0.925 1.00 84.56 80 CYS A CA 1
ATOM 624 C C . CYS A 1 80 ? 6.549 9.473 1.438 1.00 84.56 80 CYS A C 1
ATOM 626 O O . CYS A 1 80 ? 5.406 9.150 1.738 1.00 84.56 80 CYS A O 1
ATOM 628 N N . LYS A 1 81 ? 6.959 10.750 1.443 1.00 85.81 81 LYS A N 1
ATOM 629 C CA . LYS A 1 81 ? 6.101 11.872 1.874 1.00 85.81 81 LYS A CA 1
ATOM 630 C C . LYS A 1 81 ? 4.751 11.903 1.158 1.00 85.81 81 LYS A C 1
ATOM 632 O O . LYS A 1 81 ? 3.739 12.144 1.787 1.00 85.81 81 LYS A O 1
ATOM 637 N N . ILE A 1 82 ? 4.741 11.585 -0.138 1.00 88.06 82 ILE A N 1
ATOM 638 C CA . ILE A 1 82 ? 3.518 11.527 -0.953 1.00 88.06 82 ILE A CA 1
ATOM 639 C C . ILE A 1 82 ? 2.533 10.483 -0.399 1.00 88.06 82 ILE A C 1
ATOM 641 O O . ILE A 1 82 ? 1.331 10.714 -0.401 1.00 88.06 82 ILE A O 1
ATOM 645 N N . VAL A 1 83 ? 3.037 9.346 0.093 1.00 86.44 83 VAL A N 1
ATOM 646 C CA . VAL A 1 83 ? 2.212 8.275 0.674 1.00 86.44 83 VAL A CA 1
ATOM 647 C C . VAL A 1 83 ? 1.665 8.709 2.034 1.00 86.44 83 VAL A C 1
ATOM 649 O O . VAL A 1 83 ? 0.488 8.504 2.304 1.00 86.44 83 VAL A O 1
ATOM 652 N N . GLU A 1 84 ? 2.490 9.351 2.866 1.00 86.44 84 GLU A N 1
ATOM 653 C CA . GLU A 1 84 ? 2.069 9.883 4.170 1.00 86.44 84 GLU A CA 1
ATOM 654 C C . GLU A 1 84 ? 1.027 11.005 4.030 1.00 86.44 84 GLU A C 1
ATOM 656 O O . GLU A 1 84 ? 0.011 10.991 4.721 1.00 86.44 84 GLU A O 1
ATOM 661 N N . GLU A 1 85 ? 1.237 11.945 3.105 1.00 89.19 85 GLU A N 1
ATOM 662 C CA . GLU A 1 85 ? 0.295 13.031 2.804 1.00 89.19 85 GLU A CA 1
ATOM 663 C C . GLU A 1 85 ? -1.039 12.491 2.274 1.00 89.19 85 GLU A C 1
ATOM 665 O O . GLU A 1 85 ? -2.106 12.927 2.713 1.00 89.19 85 GLU A O 1
ATOM 670 N N . LEU A 1 86 ? -0.996 11.505 1.372 1.00 88.62 86 LEU A N 1
ATOM 671 C CA . LEU A 1 86 ? -2.202 10.875 0.840 1.00 88.62 86 LEU A CA 1
ATOM 672 C C . LEU A 1 86 ? -2.948 10.097 1.932 1.00 88.62 86 LEU A C 1
ATOM 674 O O . LEU A 1 86 ? -4.161 10.249 2.061 1.00 88.62 86 LEU A O 1
ATOM 678 N N . ALA A 1 87 ? -2.241 9.337 2.770 1.00 88.00 87 ALA A N 1
ATOM 679 C CA . ALA A 1 87 ? -2.844 8.631 3.898 1.00 88.00 87 ALA A CA 1
ATOM 680 C C . ALA A 1 87 ? -3.520 9.595 4.887 1.00 88.00 87 ALA A C 1
ATOM 682 O O . ALA A 1 87 ? -4.657 9.351 5.288 1.00 88.00 87 ALA A O 1
ATOM 683 N N . LEU A 1 88 ? -2.887 10.732 5.197 1.00 87.12 88 LEU A N 1
ATOM 684 C CA . LEU A 1 88 ? -3.488 11.791 6.015 1.00 87.12 88 LEU A CA 1
ATOM 685 C C . LEU A 1 88 ? -4.761 12.359 5.378 1.00 87.12 88 LEU A C 1
ATOM 687 O O . LEU A 1 88 ? -5.766 12.521 6.067 1.00 87.12 88 LEU A O 1
ATOM 691 N N . SER A 1 89 ? -4.748 12.620 4.066 1.00 87.75 89 SER A N 1
ATOM 692 C CA . SER A 1 89 ? -5.928 13.132 3.351 1.00 87.75 89 SER A CA 1
ATOM 693 C C . SER A 1 89 ? -7.104 12.148 3.359 1.00 87.75 89 SER A C 1
ATOM 695 O O . SER A 1 89 ? -8.260 12.561 3.425 1.00 87.75 89 SER A O 1
ATOM 697 N N . LEU A 1 90 ? -6.802 10.847 3.358 1.00 85.31 90 LEU A N 1
ATOM 698 C CA . LEU A 1 90 ? -7.775 9.757 3.371 1.00 85.31 90 LEU A CA 1
ATOM 699 C C . LEU A 1 90 ? -8.140 9.299 4.793 1.00 85.31 90 LEU A C 1
ATOM 701 O O . LEU A 1 90 ? -8.943 8.383 4.944 1.00 85.31 90 LEU A O 1
ATOM 705 N N . SER A 1 91 ? -7.580 9.932 5.834 1.00 85.94 91 SER A N 1
ATOM 706 C CA . SER A 1 91 ? -7.737 9.530 7.243 1.00 85.94 91 SER A CA 1
ATOM 707 C C . SER A 1 91 ? -7.348 8.067 7.517 1.00 85.94 91 SER A C 1
ATOM 709 O O . SER A 1 91 ? -7.991 7.381 8.311 1.00 85.94 91 SER A O 1
ATOM 711 N N . ILE A 1 92 ? -6.292 7.589 6.855 1.00 87.31 92 ILE A N 1
ATOM 712 C CA . ILE A 1 92 ? -5.730 6.245 7.030 1.00 87.31 92 ILE A CA 1
ATOM 713 C C . ILE A 1 92 ? -4.515 6.337 7.954 1.00 87.31 92 ILE A C 1
ATOM 715 O O . ILE A 1 92 ? -3.587 7.112 7.713 1.00 87.31 92 ILE A O 1
ATOM 719 N N . GLU A 1 93 ? -4.498 5.524 9.004 1.00 88.12 93 GLU A N 1
ATOM 720 C CA . GLU A 1 93 ? -3.360 5.427 9.912 1.00 88.12 93 GLU A CA 1
ATOM 721 C C . GLU A 1 93 ? -2.309 4.470 9.334 1.00 88.12 93 GLU A C 1
ATOM 723 O O . GLU A 1 93 ? -2.619 3.330 8.989 1.00 88.12 93 GLU A O 1
ATOM 728 N N . LEU A 1 94 ? -1.054 4.916 9.233 1.00 87.75 94 LEU A N 1
ATOM 729 C CA . LEU A 1 94 ? 0.061 4.090 8.764 1.00 87.75 94 LEU A CA 1
ATOM 730 C C . LEU A 1 94 ? 0.859 3.552 9.956 1.00 87.75 94 LEU A C 1
ATOM 732 O O . LEU A 1 94 ? 1.520 4.314 10.665 1.00 87.75 94 LEU A O 1
ATOM 736 N N . LEU A 1 95 ? 0.847 2.233 10.144 1.00 87.25 95 LEU A N 1
ATOM 737 C CA . LEU A 1 95 ? 1.635 1.544 11.162 1.00 87.25 95 LEU A CA 1
ATOM 738 C C . LEU A 1 95 ? 2.815 0.824 10.505 1.00 87.25 95 LEU A C 1
ATOM 740 O O . LEU A 1 95 ? 2.629 -0.087 9.704 1.00 87.25 95 LEU A O 1
ATOM 744 N N . TYR A 1 96 ? 4.039 1.187 10.881 1.00 85.75 96 TYR A N 1
ATOM 745 C CA . TYR A 1 96 ? 5.242 0.534 10.366 1.00 85.75 96 TYR A CA 1
ATOM 746 C C . TYR A 1 96 ? 5.770 -0.516 11.334 1.00 85.75 96 TYR A C 1
ATOM 748 O O . TYR A 1 96 ? 5.930 -0.259 12.529 1.00 85.75 96 TYR A O 1
ATOM 756 N N . LEU A 1 97 ? 6.124 -1.678 10.797 1.00 83.25 97 LEU A N 1
ATOM 757 C CA . LEU A 1 97 ? 6.766 -2.734 11.571 1.00 83.25 97 LEU A CA 1
ATOM 758 C C . LEU A 1 97 ? 8.190 -2.334 11.993 1.00 83.25 97 LEU A C 1
ATOM 760 O O . LEU A 1 97 ? 8.891 -1.631 11.250 1.00 83.25 97 LEU A O 1
ATOM 764 N N . PRO A 1 98 ? 8.661 -2.813 13.158 1.00 77.50 98 PRO A N 1
ATOM 765 C CA . PRO A 1 98 ? 10.053 -2.655 13.552 1.00 77.50 98 PRO A CA 1
ATOM 766 C C . PRO A 1 98 ? 10.993 -3.335 12.545 1.00 77.50 98 PRO A C 1
ATOM 768 O O . PRO A 1 98 ? 10.673 -4.348 11.921 1.00 77.50 98 PRO A O 1
ATOM 771 N N . SER A 1 99 ? 12.181 -2.752 12.373 1.00 70.19 99 SER A N 1
ATOM 772 C CA . SER A 1 99 ? 13.195 -3.241 11.436 1.00 70.19 99 SER A CA 1
ATOM 773 C C . SER A 1 99 ? 13.557 -4.707 11.708 1.00 70.19 99 SER A C 1
ATOM 775 O O . SER A 1 99 ? 13.777 -5.079 12.856 1.00 70.19 99 SER A O 1
ATOM 777 N N . TYR A 1 100 ? 13.691 -5.507 10.644 1.00 60.69 100 TYR A N 1
ATOM 778 C CA . TYR A 1 100 ? 14.036 -6.940 10.680 1.00 60.69 100 TYR A CA 1
ATOM 779 C C . TYR A 1 100 ? 12.987 -7.883 11.292 1.00 60.69 100 TYR A C 1
ATOM 781 O O . TYR A 1 100 ? 13.268 -9.070 11.458 1.00 60.69 100 TYR A O 1
ATOM 789 N N . CYS A 1 101 ? 11.763 -7.417 11.541 1.00 58.88 101 CYS A N 1
ATOM 790 C CA . CYS A 1 101 ? 10.644 -8.322 11.781 1.00 58.88 101 CYS A CA 1
ATOM 791 C C . CYS A 1 101 ? 10.101 -8.841 10.446 1.00 58.88 101 CYS A C 1
ATOM 793 O O . CYS A 1 101 ? 9.444 -8.119 9.700 1.00 58.88 101 CYS A O 1
ATOM 795 N N . LEU A 1 102 ? 10.374 -10.112 10.147 1.00 52.25 102 LEU A N 1
ATOM 796 C CA . LEU A 1 102 ? 9.558 -10.865 9.201 1.00 52.25 102 LEU A CA 1
ATOM 797 C C . LEU A 1 102 ? 8.211 -11.098 9.884 1.00 52.25 102 LEU A C 1
ATOM 799 O O . LEU A 1 102 ? 8.162 -11.704 10.953 1.00 52.25 102 LEU A O 1
ATOM 803 N N . ILE A 1 103 ? 7.139 -10.563 9.304 1.00 51.00 103 ILE A N 1
ATOM 804 C CA . ILE A 1 103 ? 5.779 -10.846 9.756 1.00 51.00 103 ILE A CA 1
ATOM 805 C C . ILE A 1 103 ? 5.585 -12.372 9.758 1.00 51.00 103 ILE A C 1
ATOM 807 O O . ILE A 1 103 ? 5.712 -13.029 8.727 1.00 51.00 103 ILE A O 1
ATOM 811 N N . SER A 1 104 ? 5.326 -12.921 10.943 1.00 40.22 104 SER A N 1
ATOM 812 C CA . SER A 1 104 ? 4.757 -14.249 11.141 1.00 40.22 104 SER A CA 1
ATOM 813 C C . SER A 1 104 ? 3.318 -13.990 11.574 1.00 40.22 104 SER A C 1
ATOM 815 O O . SER A 1 104 ? 3.067 -13.769 12.756 1.00 40.22 104 SER A O 1
ATOM 817 N N . ILE A 1 105 ? 2.416 -13.874 10.598 1.00 41.50 105 ILE A N 1
ATOM 818 C CA . ILE A 1 105 ? 0.963 -13.928 10.814 1.00 41.50 105 ILE A CA 1
ATOM 819 C C . ILE A 1 105 ? 0.534 -15.366 10.546 1.00 41.50 105 ILE A C 1
ATOM 821 O O . ILE A 1 105 ? 1.024 -15.926 9.537 1.00 41.50 105 ILE A O 1
#

pLDDT: mean 75.18, std 12.63, range [39.38, 89.19]

Radius of gyration: 19.11 Å; Cα contacts (8 Å, |Δi|>4): 104; chains: 1; bounding box: 44×52×33 Å

Secondary structure (DSSP, 8-state):
----------SS-------SS----EEEEEE-TTT-PEEEEEESS---HHHHHHHHHHHHHT---S-EEEEE-S-TTTS-HHHHHHHHHTTEEEEEPPTT-----

InterPro domains:
  IPR036397 Ribonuclease H superfamily [G3DSA:3.30.420.10] (6-102)
  IPR038717 Tc1-like transposase, DDE domain [PF13358] (16-101)

Foldseek 3Di:
DDDDPDPDPDPDDDDDPDPPDPFDWDWDWDADPPVRDIDIDIDRDDDALVSLLVSVVVVLVVVDPDAAEGEDEPDPRCPDPVNVVSCVVSNHHYHYDPPPDDDPD

Organism: NCBI:txid2303982

Solvent-accessible surface area (backbone atoms only — not comparable to full-atom values): 7078 Å² total; per-residue (Å²): 138,82,86,82,82,69,92,68,97,58,100,65,90,83,83,78,83,70,79,89,66,95,77,46,76,43,74,50,72,47,71,39,90,83,80,68,47,74,49,75,49,77,42,73,68,78,92,46,44,68,58,53,42,52,50,52,51,55,56,58,70,66,66,68,94,60,90,45,74,46,80,41,68,82,47,74,50,65,74,32,67,71,41,54,53,49,28,58,76,70,62,38,45,81,42,67,51,65,86,91,64,76,87,84,126

Sequence (105 aa):
MGTFLGFVWCFERLFVKSPSGRNRFNVLGALNAITHEVILVTNDTYITATQVCELLEKIAALGLTIPITLVLDNARYQKCKIVEELALSLSIELLYLPSYCLISI

Nearest PDB structures (foldseek):
  1cz9-assembly1_A-2  TM=7.849E-01  e=2.574E-03  Avian sarcoma virus
  7pel-assembly1_E  TM=7.771E-01  e=1.988E-03  Simian T-lymphotropic virus 1
  5ejk-assembly1_E  TM=7.917E-01  e=5.955E-03  Rous sarcoma virus - Prague C
  5ejk-assembly1_H  TM=8.119E-01  e=1.902E-02  Rous sarcoma virus - Prague C
  6voy-assembly1_D  TM=6.420E-01  e=1.568E-02  Saccharolobus solfataricus P2

Mean predicted aligned error: 11.54 Å